Protein AF-A0A1Y1QR98-F1 (afdb_monomer_lite)

Organism: NCBI:txid525917

InterPro domains:
  IPR008024 YiaAB two helix [PF05360] (13-65)

pLDDT: mean 92.16, std 10.26, range [48.66, 98.5]

Structure (mmCIF, N/CA/C/O backbone):
data_AF-A0A1Y1QR98-F1
#
_entry.id   AF-A0A1Y1QR98-F1
#
loop_
_atom_site.group_PDB
_atom_site.id
_atom_site.type_symbol
_atom_site.label_atom_id
_atom_site.label_alt_id
_atom_site.label_comp_id
_atom_site.label_asym_id
_atom_site.label_entity_id
_atom_site.label_seq_id
_atom_site.pdbx_PDB_ins_code
_atom_site.Cartn_x
_atom_site.Cartn_y
_atom_site.Cartn_z
_atom_site.occupancy
_atom_site.B_iso_or_equiv
_atom_site.auth_seq_id
_atom_site.auth_comp_id
_atom_site.auth_asym_id
_atom_site.auth_atom_id
_atom_site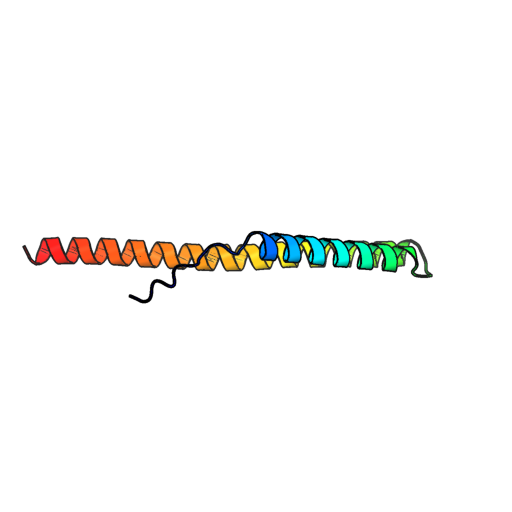.pdbx_PDB_model_num
ATOM 1 N N . MET A 1 1 ? -22.625 10.993 21.687 1.00 48.66 1 MET A N 1
ATOM 2 C CA . MET A 1 1 ? -22.361 9.792 20.869 1.00 48.66 1 MET A CA 1
ATOM 3 C C . MET A 1 1 ? -22.126 10.240 19.434 1.00 48.66 1 MET A C 1
ATOM 5 O O . MET A 1 1 ? -23.082 10.388 18.688 1.00 48.66 1 MET A O 1
ATOM 9 N N . ASN A 1 2 ? -20.878 10.538 19.059 1.00 50.72 2 ASN A N 1
ATOM 10 C CA . ASN A 1 2 ? -20.541 10.810 17.659 1.00 50.72 2 ASN A CA 1
ATOM 11 C C . ASN A 1 2 ? -20.159 9.487 16.999 1.00 50.72 2 ASN A C 1
ATOM 13 O O . ASN A 1 2 ? -18.984 9.194 16.796 1.00 50.72 2 ASN A O 1
ATOM 17 N N . ASP A 1 3 ? -21.165 8.673 16.693 1.00 60.25 3 ASP A N 1
ATOM 18 C CA . ASP A 1 3 ? -20.983 7.572 15.760 1.00 60.25 3 ASP A CA 1
ATOM 19 C C . ASP A 1 3 ? -20.832 8.173 14.364 1.00 60.25 3 ASP A C 1
ATOM 21 O O . ASP A 1 3 ? -21.805 8.388 13.642 1.00 60.25 3 ASP A O 1
ATOM 25 N N . THR A 1 4 ? -19.595 8.470 13.970 1.00 61.72 4 THR A N 1
ATOM 26 C CA . THR A 1 4 ? -19.284 8.672 12.559 1.00 61.72 4 THR A CA 1
ATOM 27 C C . THR A 1 4 ? -19.534 7.336 11.863 1.00 61.72 4 THR A C 1
ATOM 29 O O . THR A 1 4 ? -18.737 6.397 11.922 1.00 61.72 4 THR A O 1
ATOM 32 N N . LEU A 1 5 ? -20.726 7.196 11.282 1.00 64.06 5 LEU A N 1
ATOM 33 C CA . LEU A 1 5 ? -21.058 6.088 10.401 1.00 64.06 5 LEU A CA 1
ATOM 34 C C . LEU A 1 5 ? -20.105 6.181 9.211 1.00 64.06 5 LEU A C 1
ATOM 36 O O . LEU A 1 5 ? -20.257 7.032 8.339 1.00 64.06 5 LEU A O 1
ATOM 40 N N . THR A 1 6 ? -19.079 5.335 9.205 1.00 70.44 6 THR A N 1
ATOM 41 C CA . THR A 1 6 ? -18.180 5.181 8.066 1.00 70.44 6 THR A CA 1
ATOM 42 C C . THR A 1 6 ? -18.980 4.551 6.934 1.00 70.44 6 THR A C 1
ATOM 44 O O . THR A 1 6 ? -19.173 3.335 6.894 1.00 70.44 6 THR A O 1
ATOM 47 N N . LEU A 1 7 ? -19.517 5.396 6.057 1.00 81.50 7 LEU A N 1
ATOM 48 C CA . LEU A 1 7 ? -20.250 4.961 4.877 1.00 81.50 7 LEU A CA 1
ATOM 49 C C . LEU A 1 7 ? -19.283 4.298 3.885 1.00 81.50 7 LEU A C 1
ATOM 51 O O . LEU A 1 7 ? -18.134 4.738 3.759 1.00 81.50 7 LEU A O 1
ATOM 55 N N . PRO A 1 8 ? -19.717 3.244 3.175 1.00 86.25 8 PRO A N 1
ATOM 56 C CA . PRO A 1 8 ? -18.905 2.648 2.128 1.00 86.25 8 PRO A CA 1
ATOM 57 C C . PRO A 1 8 ? -18.622 3.678 1.029 1.00 86.25 8 PRO A C 1
ATOM 59 O O . PRO A 1 8 ? -19.480 4.480 0.663 1.00 86.25 8 PRO A O 1
ATOM 62 N N . ASN A 1 9 ? -17.410 3.634 0.480 1.00 91.88 9 ASN A N 1
ATOM 63 C CA . ASN A 1 9 ? -17.050 4.468 -0.658 1.00 91.88 9 ASN A CA 1
ATOM 64 C C . ASN A 1 9 ? -17.869 4.090 -1.901 1.00 91.88 9 ASN A C 1
ATOM 66 O O . ASN A 1 9 ? -18.145 2.912 -2.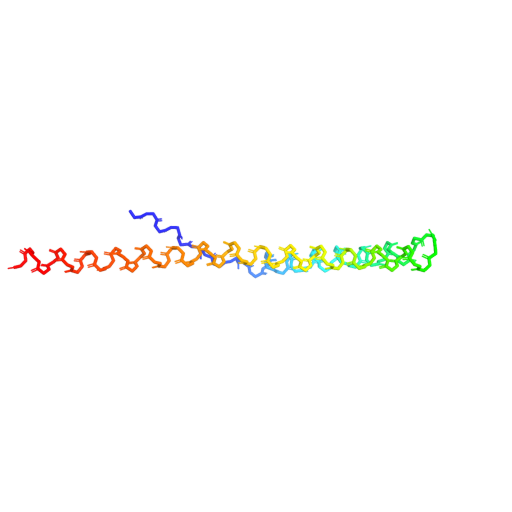140 1.00 91.88 9 ASN A O 1
ATOM 70 N N . THR A 1 10 ? -18.170 5.075 -2.749 1.00 95.94 10 THR A N 1
ATOM 71 C CA . THR A 1 10 ? -18.817 4.844 -4.047 1.00 95.94 10 THR A CA 1
ATOM 72 C C . THR A 1 10 ? -18.001 3.875 -4.912 1.00 95.94 10 THR A C 1
ATOM 74 O O . THR A 1 10 ? -16.765 3.888 -4.899 1.00 95.94 10 THR A O 1
ATOM 77 N N . SER A 1 11 ? -18.691 3.062 -5.718 1.00 94.88 11 SER A N 1
ATOM 78 C CA . SER A 1 11 ? -18.067 2.101 -6.641 1.00 94.88 11 SER A CA 1
ATOM 79 C C . SER A 1 11 ? -17.035 2.765 -7.568 1.00 94.88 11 SER A C 1
ATOM 81 O O . SER A 1 11 ? -15.904 2.291 -7.673 1.00 94.88 11 SER A O 1
ATOM 83 N N . SER A 1 12 ? -17.365 3.931 -8.139 1.00 96.38 12 SER A N 1
ATOM 84 C CA . SER A 1 12 ? -16.465 4.706 -9.008 1.00 96.38 12 SER A CA 1
ATOM 85 C C . SER A 1 12 ? -15.171 5.134 -8.311 1.00 96.38 12 SER A C 1
ATOM 87 O O . SER A 1 12 ? -14.099 5.054 -8.905 1.00 96.38 12 SER A O 1
ATOM 89 N N . TRP A 1 13 ? -15.245 5.542 -7.038 1.00 96.88 13 TRP A N 1
ATOM 90 C CA . TRP A 1 13 ? -14.059 5.911 -6.260 1.00 96.88 13 TRP A CA 1
ATOM 91 C C . TRP A 1 13 ? -13.171 4.696 -5.997 1.00 96.88 13 TRP A C 1
ATOM 93 O O . TRP A 1 13 ? -11.963 4.733 -6.218 1.00 96.88 13 TRP A O 1
ATOM 103 N N . THR A 1 14 ? -13.782 3.581 -5.596 1.00 96.12 14 THR A N 1
ATOM 104 C CA . THR A 1 14 ? -13.053 2.330 -5.359 1.00 96.12 14 THR A CA 1
ATOM 105 C C . THR A 1 14 ? -12.365 1.829 -6.633 1.00 96.12 14 THR A C 1
ATOM 107 O O . THR A 1 14 ? -11.229 1.356 -6.575 1.00 96.12 14 THR A O 1
ATOM 110 N N . PHE A 1 15 ? -13.020 1.952 -7.791 1.00 97.62 15 PHE A N 1
ATOM 111 C CA . PHE A 1 15 ? -12.419 1.645 -9.088 1.00 97.62 15 PHE A CA 1
ATOM 112 C C . PHE A 1 15 ? -11.233 2.566 -9.404 1.00 97.62 15 PHE A C 1
ATOM 114 O O . PHE A 1 15 ? -10.160 2.070 -9.738 1.00 97.62 15 PHE A O 1
ATOM 121 N N . PHE A 1 16 ? -11.392 3.882 -9.235 1.00 98.06 16 PHE A N 1
ATOM 122 C CA . PHE A 1 16 ? -10.327 4.862 -9.468 1.00 98.06 16 PHE A CA 1
ATOM 123 C C . PHE A 1 16 ? -9.077 4.586 -8.618 1.00 98.06 16 PHE A C 1
ATOM 125 O O . PHE A 1 16 ? -7.961 4.588 -9.139 1.00 98.06 16 PHE A O 1
ATOM 132 N N . VAL A 1 17 ? -9.247 4.272 -7.331 1.00 96.69 17 VAL A N 1
ATOM 133 C CA . VAL A 1 17 ? -8.128 3.926 -6.436 1.00 96.69 17 VAL A CA 1
ATOM 134 C C . VAL A 1 17 ? -7.408 2.654 -6.903 1.00 96.69 17 VAL A C 1
ATOM 136 O O . VAL A 1 17 ? -6.181 2.621 -6.951 1.00 96.69 17 VAL A O 1
ATOM 139 N N . LYS A 1 18 ? -8.149 1.612 -7.305 1.00 96.75 18 LYS A N 1
ATOM 140 C CA . LYS A 1 18 ? -7.549 0.371 -7.834 1.00 96.75 18 LYS A CA 1
ATOM 141 C C . LYS A 1 18 ? -6.802 0.614 -9.145 1.00 96.75 18 LYS A C 1
ATOM 143 O O . LYS A 1 18 ? -5.712 0.079 -9.337 1.00 96.75 18 LYS A O 1
ATOM 148 N N . LEU A 1 19 ? -7.381 1.423 -10.031 1.00 98.25 19 LEU A N 1
ATOM 149 C CA . LEU A 1 19 ? -6.799 1.743 -11.329 1.00 98.25 19 LEU A CA 1
ATOM 150 C C . LEU A 1 19 ? -5.510 2.555 -11.180 1.00 98.25 19 LEU A C 1
ATOM 152 O O . LEU A 1 19 ? -4.499 2.199 -11.776 1.00 98.25 19 LEU A O 1
ATOM 156 N N . THR A 1 20 ? -5.524 3.608 -10.362 1.00 98.12 20 THR A N 1
ATOM 157 C CA . THR A 1 20 ? -4.337 4.448 -10.128 1.00 98.12 20 THR A CA 1
ATOM 158 C C . THR A 1 20 ? -3.206 3.653 -9.486 1.00 98.12 20 THR A C 1
ATOM 160 O O . THR A 1 20 ? -2.078 3.733 -9.963 1.00 98.12 20 THR A O 1
ATOM 163 N N . PHE A 1 21 ? -3.504 2.804 -8.498 1.00 97.38 21 PHE A N 1
ATOM 164 C CA . PHE A 1 21 ? -2.512 1.896 -7.919 1.00 97.38 21 PHE A CA 1
ATOM 165 C C . PHE A 1 21 ? -1.909 0.941 -8.965 1.00 97.38 21 PHE A C 1
ATOM 167 O O . PHE A 1 21 ? -0.689 0.780 -9.026 1.00 97.38 21 PHE A O 1
ATOM 174 N N . GLY A 1 22 ? -2.744 0.358 -9.833 1.00 97.69 22 GLY A N 1
ATOM 175 C CA . GLY A 1 22 ? -2.285 -0.488 -10.938 1.00 97.69 22 GLY A CA 1
ATOM 176 C C . GLY A 1 22 ? -1.381 0.255 -11.927 1.00 97.69 22 GLY A C 1
ATOM 177 O O . GLY A 1 22 ? -0.326 -0.259 -12.299 1.00 97.69 22 GLY A O 1
ATOM 178 N N . ILE A 1 23 ? -1.746 1.486 -12.301 1.00 98.31 23 ILE A N 1
ATOM 179 C CA . ILE A 1 23 ? -0.934 2.345 -13.177 1.00 98.31 23 ILE A CA 1
ATOM 180 C C . ILE A 1 23 ? 0.410 2.676 -12.519 1.00 98.31 23 ILE A C 1
ATOM 182 O O . ILE A 1 23 ? 1.443 2.586 -13.179 1.00 98.31 23 ILE A O 1
ATOM 186 N N . SER A 1 24 ? 0.433 3.010 -11.226 1.00 97.56 24 SER A N 1
ATOM 187 C CA . SER A 1 24 ? 1.676 3.298 -10.499 1.00 97.56 24 SER A CA 1
ATOM 188 C C . SER A 1 24 ? 2.615 2.090 -10.441 1.00 97.56 24 SER A C 1
ATOM 190 O O . SER A 1 24 ? 3.818 2.244 -10.658 1.00 97.56 24 SER A O 1
ATOM 192 N N . LEU A 1 25 ? 2.083 0.886 -10.205 1.00 97.25 25 LEU A N 1
ATOM 193 C CA . LEU A 1 25 ? 2.876 -0.347 -10.242 1.00 97.25 25 LEU A CA 1
ATOM 194 C C . LEU A 1 25 ? 3.448 -0.619 -11.637 1.00 97.25 25 LEU A C 1
ATOM 196 O O . LEU A 1 25 ? 4.630 -0.940 -11.761 1.00 97.25 25 LEU A O 1
ATOM 200 N N . ALA A 1 26 ? 2.634 -0.453 -12.681 1.00 97.69 26 ALA A N 1
ATOM 201 C CA . ALA A 1 26 ? 3.078 -0.623 -14.060 1.00 97.69 26 ALA A CA 1
ATOM 202 C C . ALA A 1 26 ? 4.161 0.399 -14.439 1.00 97.69 26 ALA A C 1
ATOM 204 O O . ALA A 1 26 ? 5.161 0.031 -15.050 1.00 97.69 26 ALA A O 1
ATOM 205 N N . ALA A 1 27 ? 4.003 1.659 -14.025 1.00 97.81 27 ALA A N 1
ATOM 206 C CA . ALA A 1 27 ? 4.991 2.708 -14.252 1.00 97.81 27 ALA A CA 1
ATOM 207 C C . ALA A 1 27 ? 6.327 2.400 -13.556 1.00 97.81 27 ALA A C 1
ATOM 209 O O 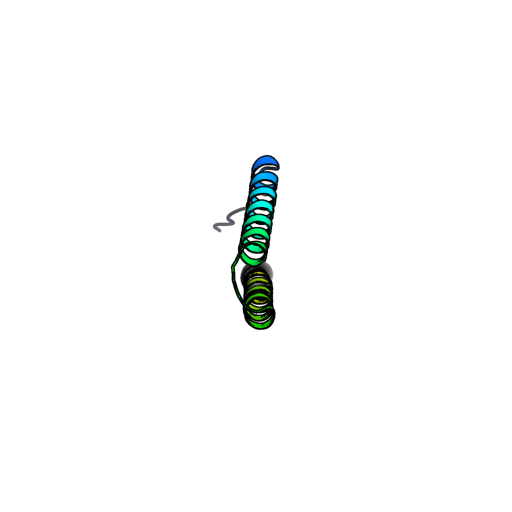. ALA A 1 27 ? 7.381 2.535 -14.176 1.00 97.81 27 ALA A O 1
ATOM 210 N N . MET A 1 28 ? 6.299 1.925 -12.305 1.00 97.31 28 MET A N 1
ATOM 211 C CA . MET A 1 28 ? 7.509 1.504 -11.586 1.00 97.31 28 MET A CA 1
ATOM 212 C C . MET A 1 28 ? 8.191 0.309 -12.269 1.00 97.31 28 MET A C 1
ATOM 214 O O . MET A 1 28 ? 9.406 0.310 -12.459 1.00 97.31 28 MET A O 1
ATOM 218 N N . ALA A 1 29 ? 7.418 -0.699 -12.680 1.00 96.44 29 ALA A N 1
ATOM 219 C CA . ALA A 1 29 ? 7.955 -1.857 -13.391 1.00 96.44 29 ALA A CA 1
ATOM 220 C C . ALA A 1 29 ? 8.582 -1.460 -14.740 1.00 96.44 29 ALA A C 1
ATOM 222 O O . ALA A 1 29 ? 9.691 -1.895 -15.055 1.00 96.44 29 ALA A O 1
ATOM 223 N N . ALA A 1 30 ? 7.913 -0.590 -15.504 1.00 97.44 30 ALA A N 1
ATOM 224 C CA . ALA A 1 30 ? 8.438 -0.047 -16.753 1.00 97.44 30 ALA A CA 1
ATOM 225 C C . ALA A 1 30 ? 9.732 0.746 -16.519 1.00 97.44 30 ALA A C 1
ATOM 227 O O . ALA A 1 30 ? 10.703 0.554 -17.248 1.00 97.44 30 ALA A O 1
ATOM 228 N N . PHE A 1 31 ? 9.786 1.573 -15.471 1.00 96.06 31 PHE A N 1
ATOM 229 C CA . PHE A 1 31 ? 10.995 2.309 -15.103 1.00 96.06 31 PHE A CA 1
ATOM 230 C C . PHE A 1 31 ? 12.177 1.368 -14.841 1.00 96.06 31 PHE A C 1
ATOM 232 O O . PHE A 1 31 ? 13.243 1.550 -15.421 1.00 96.06 31 PHE A O 1
ATOM 239 N N . ILE A 1 32 ? 11.986 0.321 -14.034 1.00 95.75 32 ILE A N 1
ATOM 240 C CA . ILE A 1 32 ? 13.042 -0.665 -13.747 1.00 95.75 32 ILE A CA 1
ATOM 241 C C . ILE A 1 32 ? 13.481 -1.401 -15.024 1.00 95.75 32 ILE A C 1
ATOM 243 O O . ILE A 1 32 ? 14.668 -1.694 -15.198 1.00 95.75 32 ILE A O 1
ATOM 247 N N 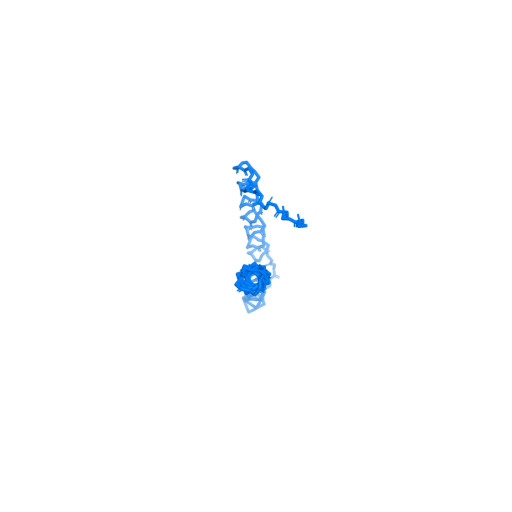. PHE A 1 33 ? 12.541 -1.691 -15.927 1.00 94.69 33 PHE A N 1
ATOM 248 C CA . PHE A 1 33 ? 12.836 -2.349 -17.198 1.00 94.69 33 PHE A CA 1
ATOM 249 C C . PHE A 1 33 ? 13.731 -1.478 -18.093 1.00 94.69 33 PHE A C 1
ATOM 251 O O . PHE A 1 33 ? 14.792 -1.943 -18.524 1.00 94.69 33 PHE A O 1
ATOM 258 N N . PHE A 1 34 ? 13.344 -0.215 -18.303 1.00 95.31 34 PHE A N 1
ATOM 259 C CA . PHE A 1 34 ? 14.055 0.739 -19.163 1.00 95.31 34 PHE A CA 1
ATOM 260 C C . PHE A 1 34 ? 15.306 1.360 -18.530 1.00 95.31 34 PHE A C 1
ATOM 262 O O . PHE A 1 34 ? 16.115 1.934 -19.253 1.00 95.31 34 PHE A O 1
ATOM 269 N N . LEU A 1 35 ? 15.498 1.239 -17.213 1.00 95.06 35 LEU A N 1
ATOM 270 C CA . LEU A 1 35 ? 16.698 1.726 -16.533 1.00 95.06 35 LEU A CA 1
ATOM 271 C C . LEU A 1 35 ? 17.960 1.109 -17.157 1.00 95.06 35 LEU A C 1
ATOM 273 O O . LEU A 1 35 ? 18.047 -0.107 -17.308 1.00 95.06 35 LEU A O 1
ATOM 277 N N . GLU A 1 36 ? 18.968 1.907 -17.483 1.00 92.06 36 GLU A N 1
ATOM 278 C CA . GLU A 1 36 ? 20.269 1.383 -17.911 1.00 92.06 36 GLU A CA 1
ATOM 279 C C . GLU A 1 36 ? 21.107 1.001 -16.680 1.00 92.06 36 GLU A C 1
ATOM 281 O O . GLU A 1 36 ? 21.244 1.782 -15.740 1.00 92.06 36 GLU A O 1
ATOM 286 N N . GLY A 1 37 ? 21.641 -0.224 -16.640 1.00 91.19 37 GLY A N 1
ATOM 287 C CA . GLY A 1 37 ? 22.440 -0.695 -15.504 1.00 91.19 37 GLY A CA 1
ATOM 288 C C . GLY A 1 37 ? 22.584 -2.214 -15.419 1.00 91.19 37 GLY A C 1
ATOM 289 O O . GLY A 1 37 ? 21.971 -2.962 -16.184 1.00 91.19 37 GLY A O 1
ATOM 290 N N . ASN A 1 38 ? 23.396 -2.676 -14.462 1.00 94.69 38 ASN A N 1
ATOM 291 C CA . ASN A 1 38 ? 23.607 -4.101 -14.197 1.00 94.69 38 ASN A CA 1
ATOM 292 C C . ASN A 1 38 ? 22.316 -4.754 -13.664 1.00 94.69 38 ASN A C 1
ATOM 294 O O . ASN A 1 38 ? 21.557 -4.143 -12.906 1.00 94.69 38 ASN A O 1
ATOM 298 N N . LEU A 1 39 ? 22.099 -6.021 -14.020 1.00 93.88 39 LEU A N 1
ATOM 299 C CA . LEU A 1 39 ? 20.998 -6.847 -13.528 1.00 93.88 39 LEU A CA 1
ATOM 300 C C . LEU A 1 39 ? 20.887 -6.840 -11.995 1.00 93.88 39 LEU A C 1
ATOM 302 O O . LEU A 1 39 ? 19.778 -6.787 -11.471 1.00 93.88 39 LEU A O 1
ATOM 306 N N . LEU A 1 40 ? 22.014 -6.830 -11.276 1.00 95.50 40 LEU A N 1
ATOM 307 C CA . LEU A 1 40 ? 22.024 -6.768 -9.811 1.00 95.50 40 LEU A CA 1
ATOM 308 C C . LEU A 1 40 ? 21.402 -5.471 -9.277 1.00 95.50 40 LEU A C 1
ATOM 310 O O . LEU A 1 40 ? 20.599 -5.512 -8.348 1.00 95.50 40 LEU A O 1
ATOM 314 N N . THR A 1 41 ? 21.715 -4.327 -9.888 1.00 94.25 41 THR A N 1
ATOM 315 C CA . THR A 1 41 ? 21.152 -3.024 -9.500 1.00 94.25 41 THR A CA 1
ATOM 316 C C . THR A 1 41 ? 19.651 -2.977 -9.769 1.00 94.25 41 THR A C 1
ATOM 318 O O . THR A 1 41 ? 18.882 -2.564 -8.899 1.00 94.25 41 THR A O 1
ATOM 321 N N . LYS A 1 42 ? 19.216 -3.463 -10.940 1.00 95.25 42 LYS A N 1
ATOM 322 C CA . LYS A 1 42 ? 17.789 -3.569 -11.282 1.00 95.25 42 LYS A CA 1
ATOM 323 C C . LYS A 1 42 ? 17.044 -4.485 -10.313 1.00 95.25 42 LYS A C 1
ATOM 325 O O . LYS A 1 42 ? 15.967 -4.132 -9.841 1.00 95.25 42 LYS A O 1
ATOM 330 N N . GLY A 1 43 ? 17.636 -5.635 -9.988 1.00 95.94 43 GLY A N 1
ATOM 331 C CA . GLY A 1 43 ? 17.081 -6.600 -9.042 1.00 95.94 43 GLY A CA 1
ATOM 332 C C . GLY A 1 43 ? 16.940 -6.019 -7.637 1.00 95.94 43 GLY A C 1
ATOM 333 O O . GLY A 1 43 ? 15.879 -6.146 -7.030 1.00 95.94 43 GLY A O 1
ATOM 334 N N . TYR A 1 44 ? 17.963 -5.312 -7.145 1.00 96.19 44 TYR A N 1
ATOM 335 C CA . TYR A 1 44 ? 17.897 -4.631 -5.852 1.00 96.19 44 TYR A CA 1
ATOM 336 C C . TYR A 1 44 ? 16.780 -3.581 -5.824 1.00 96.19 44 TYR A C 1
ATOM 338 O O . TYR A 1 44 ? 15.992 -3.547 -4.878 1.00 96.19 44 TYR A O 1
ATOM 346 N N . LEU A 1 45 ? 16.656 -2.759 -6.870 1.00 96.44 45 LEU A N 1
ATOM 347 C CA . LEU A 1 45 ? 15.596 -1.755 -6.954 1.00 96.44 45 LEU A CA 1
ATOM 348 C C . LEU A 1 45 ? 14.200 -2.396 -7.003 1.00 96.44 45 LEU A C 1
ATOM 350 O O . LEU A 1 45 ? 13.299 -1.950 -6.294 1.00 96.44 45 LEU A O 1
ATOM 354 N N . ALA A 1 46 ? 14.034 -3.474 -7.774 1.00 96.50 46 ALA A N 1
ATOM 355 C CA . ALA A 1 46 ? 12.780 -4.220 -7.851 1.00 96.50 46 ALA A CA 1
ATOM 356 C C . ALA A 1 46 ? 12.374 -4.826 -6.502 1.00 96.50 46 ALA A C 1
ATOM 358 O O . ALA A 1 46 ? 11.217 -4.701 -6.098 1.00 96.50 46 ALA A O 1
ATOM 359 N N . LEU A 1 47 ? 13.321 -5.435 -5.782 1.00 97.75 47 LEU A N 1
ATOM 360 C CA . LEU A 1 47 ? 13.075 -6.010 -4.458 1.00 97.75 47 LEU A CA 1
ATOM 361 C C . LEU A 1 47 ? 12.670 -4.939 -3.442 1.00 97.75 47 LEU A C 1
ATOM 363 O O . LEU A 1 47 ? 11.681 -5.123 -2.733 1.00 97.75 47 LEU A O 1
ATOM 367 N N . ASN A 1 48 ? 13.383 -3.809 -3.400 1.00 97.19 48 ASN A N 1
ATOM 368 C CA . ASN A 1 48 ? 13.035 -2.704 -2.506 1.00 97.19 48 ASN A CA 1
ATOM 369 C C . ASN A 1 48 ? 11.662 -2.115 -2.840 1.00 97.19 48 ASN A C 1
ATOM 371 O O . ASN A 1 48 ? 10.862 -1.906 -1.933 1.00 97.19 48 ASN A O 1
ATOM 375 N N . ALA A 1 49 ? 11.359 -1.890 -4.122 1.00 97.38 49 ALA A N 1
ATOM 376 C CA . ALA A 1 49 ? 10.058 -1.376 -4.543 1.00 97.38 49 ALA A CA 1
ATOM 377 C C . ALA A 1 49 ? 8.918 -2.328 -4.142 1.00 97.38 49 ALA A C 1
ATOM 379 O O . ALA A 1 49 ? 7.921 -1.890 -3.566 1.00 97.38 49 ALA A O 1
ATOM 380 N N . LEU A 1 50 ? 9.081 -3.635 -4.379 1.00 97.06 50 LEU A N 1
ATOM 381 C CA . LEU A 1 50 ? 8.091 -4.646 -4.007 1.00 97.06 50 LEU A CA 1
ATOM 382 C C . LEU A 1 50 ? 7.883 -4.708 -2.487 1.00 97.06 50 LEU A C 1
ATOM 384 O O . LEU A 1 50 ? 6.744 -4.701 -2.013 1.00 97.06 50 LEU A O 1
ATOM 388 N N . PHE A 1 51 ? 8.974 -4.735 -1.718 1.00 98.00 51 PHE A N 1
ATOM 389 C CA . PHE A 1 51 ? 8.915 -4.781 -0.259 1.00 98.00 51 PHE A CA 1
ATOM 390 C C . PHE A 1 51 ? 8.303 -3.505 0.333 1.00 98.00 51 PHE A C 1
ATOM 392 O O . PHE A 1 51 ? 7.484 -3.581 1.252 1.00 98.00 51 PHE A O 1
ATOM 399 N N . LEU A 1 52 ? 8.630 -2.335 -0.218 1.00 98.06 52 LEU A N 1
ATOM 400 C CA . LEU A 1 52 ? 8.062 -1.057 0.208 1.00 98.06 52 LEU A CA 1
ATOM 401 C C . LEU A 1 52 ? 6.546 -1.006 -0.028 1.00 98.06 52 LEU A C 1
ATOM 403 O O . LEU A 1 52 ? 5.795 -0.622 0.869 1.00 98.06 52 LEU A O 1
ATOM 407 N N . VAL A 1 53 ? 6.072 -1.452 -1.197 1.00 97.62 53 VAL A N 1
ATOM 408 C CA . VAL A 1 53 ? 4.630 -1.537 -1.488 1.00 97.62 53 VAL A CA 1
ATOM 409 C C . VAL A 1 53 ? 3.938 -2.507 -0.528 1.00 97.62 53 VAL A C 1
ATOM 411 O O . VAL A 1 53 ? 2.928 -2.155 0.083 1.00 97.62 53 VAL A O 1
ATOM 414 N N . SER A 1 54 ? 4.494 -3.708 -0.349 1.00 97.56 54 SER A N 1
ATOM 415 C CA . SER A 1 54 ? 3.914 -4.728 0.533 1.00 97.56 54 SER A CA 1
ATOM 416 C C . SER A 1 54 ? 3.842 -4.261 1.991 1.00 97.56 54 SER A C 1
ATOM 418 O O . SER A 1 54 ? 2.803 -4.404 2.637 1.00 97.56 54 SER A O 1
ATOM 420 N N . SER A 1 55 ? 4.923 -3.678 2.513 1.00 98.38 55 SER A N 1
ATOM 421 C CA . SER A 1 55 ? 4.976 -3.165 3.887 1.00 98.38 55 SER A CA 1
ATOM 422 C C . SER A 1 55 ? 4.035 -1.979 4.098 1.00 98.38 55 SER A C 1
ATOM 424 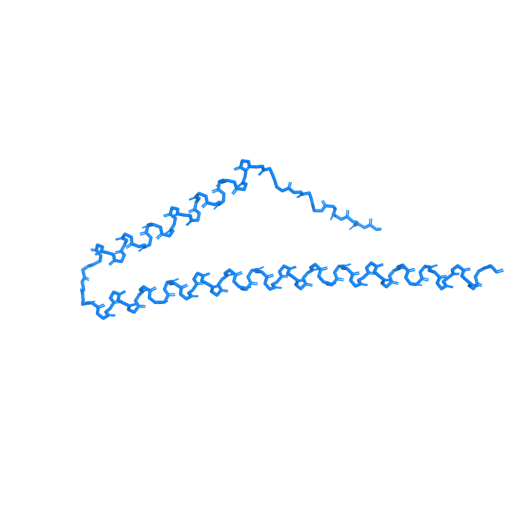O O . SER A 1 55 ? 3.386 -1.910 5.138 1.00 98.38 55 SER A O 1
ATOM 426 N N . THR A 1 56 ? 3.866 -1.104 3.103 1.00 97.94 56 THR A N 1
ATOM 427 C CA . THR A 1 56 ? 2.912 0.016 3.173 1.00 97.94 56 THR A CA 1
ATOM 428 C C . THR A 1 56 ? 1.464 -0.474 3.245 1.00 97.94 56 THR A C 1
ATOM 430 O O . THR A 1 56 ? 0.677 0.044 4.043 1.00 97.94 56 THR A O 1
ATOM 433 N N . ILE A 1 57 ? 1.099 -1.489 2.450 1.00 96.94 57 ILE A N 1
ATOM 434 C CA . ILE A 1 57 ? -0.241 -2.099 2.499 1.00 96.94 57 ILE A CA 1
ATOM 435 C C . ILE A 1 57 ? -0.469 -2.764 3.858 1.00 96.94 57 ILE A C 1
ATOM 437 O O . ILE A 1 57 ? -1.522 -2.563 4.464 1.00 96.94 57 ILE A O 1
ATOM 441 N N . MET A 1 58 ? 0.519 -3.519 4.346 1.00 98.25 58 MET A N 1
ATOM 442 C CA . MET A 1 58 ? 0.450 -4.176 5.650 1.00 98.25 58 MET A CA 1
ATOM 443 C C . MET A 1 58 ? 0.278 -3.152 6.775 1.00 98.25 58 MET A C 1
ATOM 445 O O . MET A 1 58 ? -0.672 -3.268 7.540 1.00 98.25 58 MET A O 1
ATOM 449 N N . LEU A 1 59 ? 1.101 -2.100 6.808 1.00 98.50 59 LEU A N 1
ATOM 450 C CA . LEU A 1 59 ? 0.994 -1.009 7.778 1.00 98.50 59 LEU A CA 1
ATOM 451 C C . LEU A 1 59 ? -0.384 -0.335 7.733 1.00 98.50 59 LEU A C 1
ATOM 453 O O . LEU A 1 59 ? -1.028 -0.168 8.765 1.00 98.50 59 LEU A O 1
ATOM 457 N N . SER A 1 60 ? -0.860 0.016 6.534 1.00 97.25 60 SER A N 1
ATOM 458 C CA . SER A 1 60 ? -2.163 0.672 6.351 1.00 97.25 60 SER A CA 1
ATOM 459 C C . SER A 1 60 ? -3.316 -0.197 6.847 1.00 97.25 60 SER A C 1
ATOM 461 O O . SER A 1 60 ? -4.274 0.315 7.427 1.00 97.25 60 SER A O 1
ATOM 463 N N . LYS A 1 61 ? -3.228 -1.511 6.610 1.00 96.00 61 LYS A N 1
ATOM 464 C CA . LYS A 1 61 ? -4.211 -2.471 7.101 1.00 96.00 61 LYS A CA 1
ATOM 465 C C . LYS A 1 61 ? -4.142 -2.597 8.619 1.00 96.00 61 LYS A C 1
ATOM 467 O O . LYS A 1 61 ? -5.166 -2.421 9.259 1.00 96.00 61 LYS A O 1
ATOM 472 N N . THR A 1 62 ? -2.959 -2.818 9.189 1.00 98.25 62 THR A N 1
ATOM 473 C CA . THR A 1 62 ? -2.775 -2.950 10.641 1.00 98.25 62 THR A CA 1
ATOM 474 C C . THR A 1 62 ? -3.321 -1.737 11.392 1.00 98.25 62 THR A C 1
ATOM 476 O O . THR A 1 62 ? -4.093 -1.903 12.327 1.00 98.25 62 THR A O 1
ATOM 479 N N . LEU A 1 63 ? -3.024 -0.517 10.932 1.00 98.12 63 LEU A N 1
ATOM 480 C CA . LEU A 1 63 ? -3.550 0.701 11.558 1.00 98.12 63 LEU A CA 1
ATOM 481 C C . LEU A 1 63 ? -5.082 0.805 11.478 1.00 98.12 63 LEU A C 1
ATOM 483 O O . LEU A 1 63 ? -5.716 1.309 12.405 1.00 98.12 63 LEU A O 1
ATOM 487 N N . ARG A 1 64 ? -5.689 0.347 10.374 1.00 95.06 64 ARG A N 1
ATOM 488 C CA . ARG A 1 64 ? -7.152 0.309 10.239 1.00 95.06 64 ARG A CA 1
ATOM 489 C C . ARG A 1 64 ? -7.766 -0.734 11.166 1.00 95.06 64 ARG A C 1
ATOM 491 O O . ARG A 1 64 ? -8.742 -0.423 11.842 1.00 95.06 64 ARG A O 1
ATOM 498 N N . ASP A 1 65 ? -7.185 -1.926 11.199 1.00 96.38 65 ASP A N 1
ATOM 499 C CA . ASP A 1 65 ? -7.649 -3.033 12.029 1.00 96.38 65 ASP A CA 1
ATOM 500 C C . ASP A 1 65 ? -7.581 -2.640 13.523 1.00 96.38 65 ASP A C 1
ATOM 502 O O . ASP A 1 65 ? -8.551 -2.846 14.254 1.00 96.38 65 ASP A O 1
ATOM 506 N N . ASP A 1 66 ? -6.510 -1.964 13.959 1.00 96.56 66 ASP A N 1
ATOM 507 C CA . ASP A 1 66 ? -6.368 -1.434 15.326 1.00 96.56 66 ASP A CA 1
ATOM 508 C C . ASP A 1 66 ? -7.433 -0.376 15.657 1.00 96.56 66 ASP A C 1
ATOM 510 O O . ASP A 1 66 ? -8.046 -0.407 16.731 1.00 96.56 66 ASP A O 1
ATOM 514 N N . TYR A 1 67 ? -7.691 0.553 14.731 1.00 93.25 67 TYR A N 1
ATOM 515 C CA . TYR A 1 67 ? -8.717 1.583 14.905 1.00 93.25 67 TYR A CA 1
ATOM 516 C C . TYR A 1 67 ? -10.125 0.977 15.026 1.00 93.25 67 TYR A C 1
ATOM 518 O O . TYR A 1 67 ? -10.904 1.355 15.909 1.00 93.25 67 TYR A O 1
ATOM 526 N N . GLU A 1 68 ? -10.458 0.014 14.163 1.00 92.50 68 GLU A N 1
ATOM 527 C CA . GLU A 1 68 ? -11.740 -0.693 14.206 1.00 92.50 68 GLU A CA 1
ATOM 528 C C . GLU A 1 68 ? -11.887 -1.518 15.494 1.00 92.50 68 GLU A C 1
ATOM 530 O O . GLU A 1 68 ? -12.943 -1.463 16.136 1.00 92.50 68 GLU A O 1
ATOM 535 N N . ALA A 1 69 ? -10.829 -2.209 15.931 1.00 94.56 69 ALA A N 1
ATOM 536 C CA . ALA A 1 69 ? -10.823 -2.979 17.173 1.00 94.56 69 ALA A CA 1
ATOM 537 C C . ALA A 1 69 ? -11.081 -2.095 18.405 1.00 94.56 69 ALA A C 1
ATOM 539 O O . ALA A 1 69 ? -11.961 -2.407 19.214 1.00 94.56 69 ALA A O 1
ATOM 540 N N . GLN A 1 70 ? -10.388 -0.958 18.527 1.00 94.00 70 GLN A N 1
ATOM 541 C CA . GLN A 1 70 ? -10.604 -0.008 19.628 1.00 94.00 70 GLN A CA 1
ATOM 542 C C . GLN A 1 70 ? -12.040 0.528 19.646 1.00 94.00 70 GLN A C 1
ATOM 544 O O . GLN A 1 70 ? -12.676 0.592 20.703 1.00 94.00 70 GLN A O 1
ATOM 549 N N . ARG A 1 71 ? -12.593 0.862 18.474 1.00 90.12 71 ARG A N 1
ATOM 550 C CA . ARG A 1 71 ? -13.981 1.325 18.354 1.00 90.12 71 ARG A CA 1
ATOM 551 C C . ARG A 1 71 ? -14.987 0.265 18.806 1.00 90.12 71 ARG A C 1
ATOM 553 O O . ARG A 1 71 ? -15.961 0.601 19.481 1.00 90.12 71 ARG A O 1
ATOM 560 N N . LEU A 1 72 ? -14.769 -1.002 18.452 1.00 91.38 72 LEU A N 1
ATOM 561 C CA . LEU A 1 72 ? -15.624 -2.109 18.890 1.00 91.38 72 LEU A CA 1
ATOM 562 C C . LEU A 1 72 ? -15.542 -2.324 20.406 1.00 91.38 72 LEU A C 1
ATOM 564 O O . LEU A 1 72 ? -16.583 -2.461 21.051 1.00 91.38 72 LEU A O 1
ATOM 568 N N . LEU A 1 73 ? -14.338 -2.292 20.984 1.00 92.88 73 LEU A N 1
ATOM 569 C CA . LEU A 1 73 ? -14.145 -2.418 22.432 1.00 92.88 73 LEU A CA 1
ATOM 570 C C . LEU A 1 73 ? -14.866 -1.307 23.201 1.00 92.88 73 LEU A C 1
ATOM 572 O O . LEU A 1 73 ? -15.572 -1.597 24.166 1.00 92.88 73 LEU A O 1
ATOM 576 N N . ASN A 1 74 ? -14.763 -0.058 22.743 1.00 91.56 74 ASN A N 1
ATOM 577 C CA . ASN A 1 74 ? -15.449 1.071 23.373 1.00 91.56 74 ASN A CA 1
ATOM 578 C C . ASN A 1 74 ? -16.973 0.885 23.369 1.00 91.56 74 ASN A C 1
ATOM 580 O O . ASN A 1 74 ? -17.606 1.036 24.410 1.00 91.56 74 ASN A O 1
ATOM 584 N N . ARG A 1 75 ? -17.557 0.448 22.246 1.00 90.06 75 ARG A N 1
ATOM 585 C CA . ARG A 1 75 ? -19.001 0.157 22.149 1.00 90.06 75 ARG A CA 1
ATOM 586 C C . ARG A 1 75 ? -19.443 -0.975 23.078 1.00 90.06 75 ARG A C 1
ATOM 588 O O . ARG A 1 75 ? -20.512 -0.899 23.681 1.00 90.06 75 ARG A O 1
ATOM 595 N N . ILE A 1 76 ? -18.632 -2.026 23.209 1.00 92.81 76 ILE A N 1
ATOM 596 C CA . ILE A 1 76 ? -18.910 -3.136 24.133 1.00 92.81 76 ILE A CA 1
ATOM 597 C C . ILE A 1 76 ? -18.859 -2.646 25.584 1.00 92.81 76 ILE A C 1
ATOM 599 O O . ILE A 1 76 ? -19.734 -2.998 26.376 1.00 92.81 76 ILE A O 1
ATOM 603 N N . ASN A 1 77 ? -17.864 -1.828 25.930 1.00 93.50 77 ASN A N 1
ATOM 604 C CA . ASN A 1 77 ? -17.732 -1.251 27.265 1.00 93.50 77 ASN A CA 1
ATOM 605 C C . ASN A 1 77 ? -18.912 -0.333 27.589 1.00 93.50 77 ASN A C 1
ATOM 607 O O . ASN A 1 77 ? -19.505 -0.479 28.651 1.00 93.50 77 ASN A O 1
ATOM 611 N N . GLU A 1 78 ? -19.325 0.534 26.665 1.00 92.44 78 GLU A N 1
ATOM 612 C CA . GLU A 1 78 ? -20.521 1.369 26.823 1.00 92.44 78 GLU A CA 1
ATOM 613 C C . GLU A 1 78 ? -21.784 0.526 27.043 1.00 92.44 78 GLU A C 1
ATOM 615 O O . GLU A 1 78 ? -22.552 0.795 27.965 1.00 92.44 78 GLU A O 1
ATOM 620 N N . ALA A 1 79 ? -21.993 -0.534 26.255 1.00 92.62 79 ALA A N 1
ATOM 621 C CA . ALA A 1 79 ? -23.143 -1.423 26.417 1.00 92.62 79 ALA A CA 1
ATOM 622 C C . ALA A 1 79 ? -23.133 -2.166 27.766 1.00 92.62 79 ALA A C 1
ATOM 624 O O . ALA A 1 79 ? -24.175 -2.275 28.416 1.00 92.62 79 ALA A O 1
ATOM 625 N N . LYS A 1 80 ? -21.965 -2.650 28.212 1.00 92.19 80 LYS A N 1
ATOM 626 C CA . LYS A 1 80 ? -21.793 -3.285 29.531 1.00 92.19 80 LYS A CA 1
ATOM 627 C C . LYS A 1 80 ? -22.064 -2.295 30.660 1.00 92.19 80 LYS A C 1
ATOM 629 O O . LYS A 1 80 ? -22.839 -2.614 31.555 1.00 92.19 80 LYS A O 1
ATOM 634 N N . THR A 1 81 ? -21.490 -1.096 30.587 1.00 93.12 81 THR A N 1
ATOM 635 C CA . THR A 1 81 ? -21.713 -0.024 31.564 1.00 93.12 81 THR A CA 1
ATOM 636 C C . THR A 1 81 ? -23.192 0.343 31.634 1.00 93.12 81 THR A C 1
ATOM 638 O O . THR A 1 81 ? -23.761 0.357 32.718 1.00 93.12 81 THR A O 1
ATOM 641 N N . ASN A 1 82 ? -23.856 0.535 30.491 1.00 91.50 82 ASN A N 1
ATOM 642 C CA . ASN A 1 82 ? -25.291 0.828 30.442 1.00 91.50 82 ASN A CA 1
ATOM 643 C C . ASN A 1 82 ? -26.152 -0.302 31.028 1.00 91.50 82 ASN A C 1
ATOM 645 O O . ASN A 1 82 ? -27.164 -0.023 31.668 1.00 91.50 82 ASN A O 1
ATOM 649 N N . LYS A 1 83 ? -25.768 -1.570 30.830 1.00 92.62 83 LYS A N 1
ATOM 650 C CA . LYS A 1 83 ? -26.468 -2.714 31.434 1.00 92.62 83 LYS A CA 1
ATOM 651 C C . LYS A 1 83 ? -26.349 -2.699 32.959 1.00 92.62 83 LYS A C 1
ATOM 653 O O . LYS A 1 83 ? -27.361 -2.831 33.635 1.00 92.62 83 LYS A O 1
ATOM 658 N N . ILE A 1 84 ? -25.135 -2.502 33.469 1.00 92.44 84 ILE A N 1
ATOM 659 C CA . ILE A 1 84 ? -24.858 -2.438 34.909 1.00 92.44 84 ILE A CA 1
ATOM 660 C C . ILE A 1 84 ? -25.622 -1.271 35.547 1.00 92.44 84 ILE A C 1
ATOM 662 O O . ILE A 1 84 ? -26.276 -1.444 36.567 1.00 92.44 84 ILE A O 1
ATOM 666 N N . LEU A 1 85 ? -25.598 -0.090 34.922 1.00 91.69 85 LEU A N 1
ATOM 667 C CA . LEU A 1 85 ? -26.324 1.080 35.419 1.00 91.69 85 LEU A CA 1
ATOM 668 C C . LEU A 1 85 ? -27.835 0.833 35.525 1.00 91.69 85 LEU A C 1
ATOM 670 O O . LEU A 1 85 ? -28.444 1.274 36.495 1.00 91.69 85 LEU A O 1
ATOM 674 N N . LYS A 1 86 ? -28.435 0.119 34.564 1.00 93.00 86 LYS A N 1
ATOM 675 C CA . LYS A 1 86 ? -29.853 -0.262 34.636 1.00 93.00 86 LYS A CA 1
ATOM 676 C C . LYS A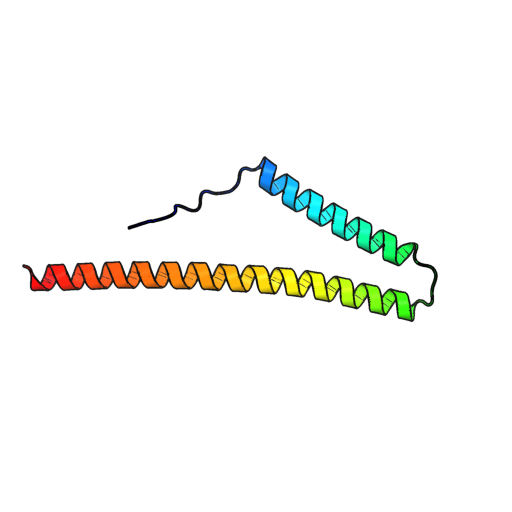 1 86 ? -30.141 -1.200 35.804 1.00 93.00 86 LYS A C 1
ATOM 678 O O . LYS A 1 86 ? -31.078 -0.942 36.542 1.00 93.00 86 LYS A O 1
ATOM 683 N N . GLU A 1 87 ? -29.311 -2.224 35.991 1.00 92.31 87 GLU A N 1
ATOM 684 C CA . GLU A 1 87 ? -29.476 -3.219 37.060 1.00 92.31 87 GLU A CA 1
ATOM 685 C C . GLU A 1 87 ? -29.409 -2.614 38.473 1.00 92.31 87 GLU A C 1
ATOM 687 O O . GLU A 1 87 ? -30.049 -3.132 39.374 1.00 92.31 87 GLU A O 1
ATOM 692 N N . TYR A 1 88 ? -28.669 -1.516 38.673 1.00 87.31 88 TYR A N 1
ATOM 693 C CA . TYR A 1 88 ? -28.601 -0.812 39.965 1.00 87.31 88 TYR A CA 1
ATOM 694 C C . TYR A 1 88 ? -29.621 0.324 40.135 1.00 87.31 88 TYR A C 1
ATOM 696 O O . TYR A 1 88 ? -29.735 0.874 41.230 1.00 87.31 88 TYR A O 1
ATOM 704 N N . THR A 1 89 ? -30.285 0.743 39.055 1.00 85.56 89 THR A N 1
ATOM 705 C CA . THR A 1 89 ? -31.292 1.819 39.097 1.00 85.56 89 THR A CA 1
ATOM 706 C C . THR A 1 89 ? -32.712 1.268 39.273 1.00 85.56 89 THR A C 1
ATOM 708 O O . THR A 1 89 ? -33.575 1.994 39.765 1.00 85.56 89 THR A O 1
ATOM 711 N N . GLU A 1 90 ? -32.956 0.018 38.867 1.00 58.19 90 GLU A N 1
ATOM 712 C CA . GLU A 1 90 ? -34.182 -0.751 39.155 1.00 58.19 90 GLU A CA 1
ATOM 713 C C . GLU A 1 90 ? -34.142 -1.380 40.557 1.00 58.19 90 GLU A C 1
ATOM 715 O O . GLU A 1 90 ? -35.213 -1.398 41.207 1.00 58.19 90 GLU A O 1
#

Sequence (90 aa):
MNDTLTLPNTSSWTFFVKLTFGISLAAMAAFIFFLEGNLLTKGYLALNALFLVSSTIMLSKTLRDDYEAQRLLNRINEAKTNKILKEYTE

Secondary structure (DSSP, 8-state):
------PPPPHHHHHHHHHHHHHHHHHHHHHHHH--S-HHHHHHHHHHHHHHHHHHHHHHHHHHHHHHHHHHHHHHHHHHHHHHHHHHH-

Foldseek 3Di:
DPPPPPDDDDPVVVVVVVVVVVVVVVVQVVCLVPDDDDPVVSVVSVVVVVVVVVVVVVVVVVVVVVVVVVVVVVVVVVVVVVVVVVVVVD

Radius of gyration: 22.9 Å; chains: 1; bounding box: 58×18×59 Å